Protein AF-A0A4Q1BZS7-F1 (afdb_monomer)

Fol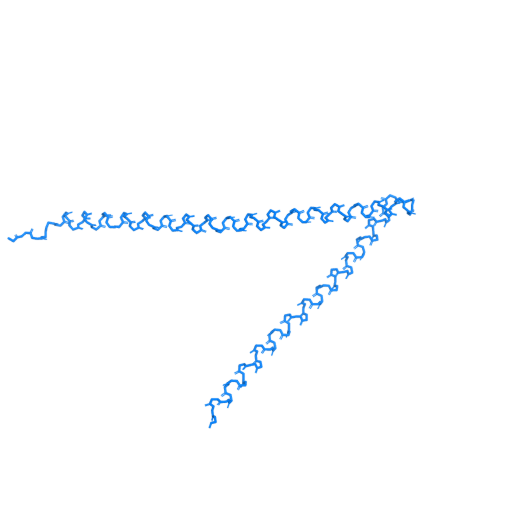dseek 3Di:
DPPCPVVVVVVVVVVVVVVVVVVVVVVVVVVVVVVCVVCVVVCVVVVVVVVVVVVVLVVQLVVVCVVVVHPPVSVVVSVVVVVVVVVVVVVVVVVVVVVVVVVVVVVVVVVVVVVVD

pLDDT: mean 83.88, std 15.1, range [49.16, 97.44]

Organism: NCBI:txid2509241

InterPro domains:
  IPR009937 Putative Actinobacterial Holin-X, holin superfamily III [PF07332] (8-96)

Secondary structure (DSSP, 8-state):
-----HHHHHHHHHHHHHHHHHHHHHHHHHHHHHHHHHHHHHHHHHHHHHHHHHHHHHHHHHHHHHHTT-SSHHHHHHHHHHHHHHHHHHHHHHHHHHHHHHHHHHHHHHHHHTT--

Mean predicted aligned error: 12.83 Å

Radius of gyration: 30.78 Å; Cα contacts (8 Å, |Δi|>4): 25; chains: 1; bounding box: 57×57×87 Å

Solvent-accessible surface area (backbone atoms only — not comparable to full-atom values): 6438 Å² total; per-residue (Å²): 142,75,93,72,51,64,68,59,57,51,47,54,50,49,53,51,52,52,51,51,52,52,52,52,52,49,55,52,48,52,53,49,50,55,50,48,51,54,50,49,55,51,49,52,51,53,49,53,50,50,51,53,50,51,51,50,53,53,51,52,17,52,54,40,13,64,76,67,78,33,98,55,58,18,50,54,51,52,49,52,52,51,50,51,52,50,53,53,49,56,56,48,55,55,53,49,58,57,46,55,61,52,53,58,56,55,53,56,56,59,59,53,60,67,74,78,112

Sequen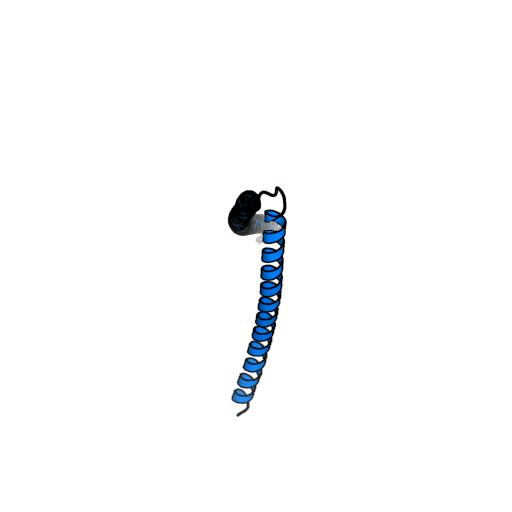ce (117 aa):
MGLFDNNRLIDLLSNYLKTQFELVKLDIQERIEELLSRIFSFFLTAFAILITLFFALMAMANFLNQWLDSPYLGYLIVAGISALVSLILIQSLKKEKIKEEHDEVQHSYTSEEEIEL

Structure (mmCIF, N/CA/C/O backbone):
data_AF-A0A4Q1BZS7-F1
#
_entry.id   AF-A0A4Q1BZS7-F1
#
loop_
_atom_site.group_PDB
_atom_site.id
_atom_site.type_symbol
_atom_site.label_atom_id
_atom_site.label_alt_id
_atom_site.label_comp_id
_atom_site.label_asym_id
_atom_site.label_entity_id
_atom_site.label_seq_id
_atom_site.pdbx_PDB_ins_code
_atom_site.Cartn_x
_atom_site.Cartn_y
_atom_site.Cartn_z
_atom_site.occupancy
_atom_site.B_iso_or_equiv
_atom_site.auth_seq_id
_atom_site.auth_comp_id
_atom_site.auth_asym_id
_atom_site.auth_atom_id
_atom_site.pdbx_PDB_model_num
ATOM 1 N N . MET A 1 1 ? 35.164 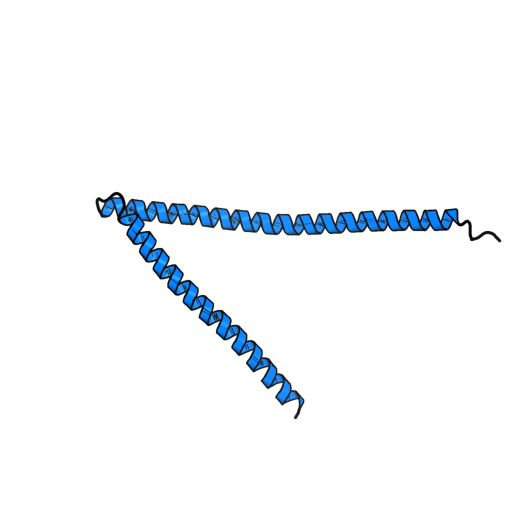9.419 -60.440 1.00 56.78 1 MET A N 1
ATOM 2 C CA . MET A 1 1 ? 35.387 8.889 -59.079 1.00 56.78 1 MET A CA 1
ATOM 3 C C . MET A 1 1 ? 35.170 10.024 -58.102 1.00 56.78 1 MET A C 1
ATOM 5 O O . MET A 1 1 ? 35.886 11.007 -58.169 1.00 56.78 1 MET A O 1
ATOM 9 N N . GLY A 1 2 ? 34.142 9.901 -57.273 1.00 60.44 2 GLY A N 1
ATOM 10 C CA . GLY A 1 2 ? 33.761 10.882 -56.259 1.00 60.44 2 GLY A CA 1
ATOM 11 C C . GLY A 1 2 ? 32.588 10.331 -55.459 1.00 60.44 2 GLY A C 1
ATOM 12 O O . GLY A 1 2 ? 31.573 10.989 -55.316 1.00 60.44 2 GLY A O 1
ATOM 13 N N . LEU A 1 3 ? 32.671 9.059 -55.049 1.00 62.88 3 LEU A N 1
ATOM 14 C CA . LEU A 1 3 ? 31.617 8.417 -54.247 1.00 62.88 3 LEU A CA 1
ATOM 15 C C . LEU A 1 3 ? 31.763 8.738 -52.748 1.00 62.88 3 LEU A C 1
ATOM 17 O O . LEU A 1 3 ? 31.003 8.240 -51.927 1.00 62.88 3 LEU A O 1
ATOM 21 N N . PHE A 1 4 ? 32.732 9.594 -52.417 1.00 66.00 4 PHE A N 1
ATOM 22 C CA . PHE A 1 4 ? 33.076 10.041 -51.075 1.00 66.00 4 PHE A CA 1
ATOM 23 C C . PHE A 1 4 ? 32.970 11.567 -50.999 1.00 66.00 4 PHE A C 1
ATOM 25 O O . PHE A 1 4 ? 33.946 12.257 -50.715 1.00 66.00 4 PHE A O 1
ATOM 32 N N . ASP A 1 5 ? 31.783 12.112 -51.261 1.00 71.12 5 ASP A N 1
ATOM 33 C CA . ASP A 1 5 ? 31.462 13.435 -50.732 1.00 71.12 5 ASP A CA 1
ATOM 34 C C . ASP A 1 5 ? 31.294 13.264 -49.222 1.00 71.12 5 ASP A C 1
ATOM 36 O O . ASP A 1 5 ? 30.253 12.801 -48.755 1.00 71.12 5 ASP A O 1
ATOM 40 N N . ASN A 1 6 ? 32.339 13.589 -48.458 1.00 76.88 6 ASN A N 1
ATOM 41 C CA . ASN A 1 6 ? 32.361 13.512 -46.993 1.00 76.88 6 ASN A CA 1
ATOM 42 C C . ASN A 1 6 ? 31.084 14.118 -46.375 1.00 76.88 6 ASN A C 1
ATOM 44 O O . ASN A 1 6 ? 30.478 13.540 -45.479 1.00 76.88 6 ASN A O 1
ATOM 48 N N . ASN A 1 7 ? 30.591 15.215 -46.957 1.00 83.00 7 ASN A N 1
ATOM 49 C CA . ASN A 1 7 ? 29.344 15.854 -46.547 1.00 83.00 7 ASN A CA 1
ATOM 50 C C . ASN A 1 7 ? 28.106 14.960 -46.692 1.00 83.00 7 ASN A C 1
ATOM 52 O O . ASN A 1 7 ? 27.243 15.023 -45.831 1.00 83.00 7 ASN A O 1
ATOM 56 N N . ARG A 1 8 ? 27.999 14.114 -47.725 1.00 81.94 8 ARG A N 1
ATOM 57 C CA . ARG A 1 8 ? 26.850 13.204 -47.889 1.00 81.94 8 ARG A CA 1
ATOM 58 C C . ARG A 1 8 ? 26.857 12.078 -46.862 1.00 81.94 8 ARG A C 1
ATOM 60 O O . ARG A 1 8 ? 25.801 11.713 -46.360 1.00 81.94 8 ARG A O 1
ATOM 67 N N . LEU A 1 9 ? 28.030 11.538 -46.533 1.00 85.31 9 LEU A N 1
ATOM 68 C CA . LEU A 1 9 ? 28.162 10.510 -45.495 1.00 85.31 9 LEU A CA 1
ATOM 69 C C . LEU A 1 9 ? 27.856 11.083 -44.111 1.00 85.31 9 LEU A C 1
ATOM 71 O O . LEU A 1 9 ? 27.141 10.457 -43.334 1.00 85.31 9 LEU A O 1
ATOM 75 N N . ILE A 1 10 ? 28.345 12.294 -43.839 1.00 86.19 10 ILE A N 1
ATOM 76 C CA . ILE A 1 10 ? 28.046 13.028 -42.608 1.00 86.19 10 ILE A CA 1
ATOM 77 C C . ILE A 1 10 ? 26.548 13.336 -42.513 1.00 86.19 10 ILE A C 1
ATOM 79 O O . ILE A 1 10 ? 25.967 13.168 -41.446 1.00 86.19 10 ILE A O 1
ATOM 83 N N . ASP A 1 11 ? 25.905 13.730 -43.611 1.00 87.69 11 ASP A N 1
ATOM 84 C CA . ASP A 1 11 ? 24.479 14.062 -43.626 1.00 87.69 11 ASP A CA 1
ATOM 85 C C . ASP A 1 11 ? 23.602 12.813 -43.430 1.00 87.69 11 ASP A C 1
ATOM 87 O O . ASP A 1 11 ? 22.689 12.807 -42.608 1.00 87.69 11 ASP A O 1
ATOM 91 N N . LEU A 1 12 ? 23.925 11.697 -44.091 1.00 88.75 12 LEU A N 1
ATOM 92 C CA . LEU A 1 12 ? 23.236 10.418 -43.875 1.00 88.75 12 LEU A CA 1
ATOM 93 C C . LEU A 1 12 ? 23.427 9.894 -42.446 1.00 88.75 12 LEU A C 1
ATOM 95 O O . LEU A 1 12 ? 22.464 9.444 -41.828 1.00 88.75 12 LEU A O 1
ATOM 99 N N . LEU A 1 13 ? 24.644 9.988 -41.903 1.00 88.56 13 LEU A N 1
ATOM 100 C CA . LEU A 1 13 ? 24.937 9.597 -40.525 1.00 88.56 13 LEU A CA 1
ATOM 101 C C . LEU A 1 13 ? 24.199 10.490 -39.523 1.00 88.56 13 LEU A C 1
ATOM 103 O O . LEU A 1 13 ? 23.623 9.984 -38.567 1.00 88.56 13 LEU A O 1
ATOM 107 N N . SER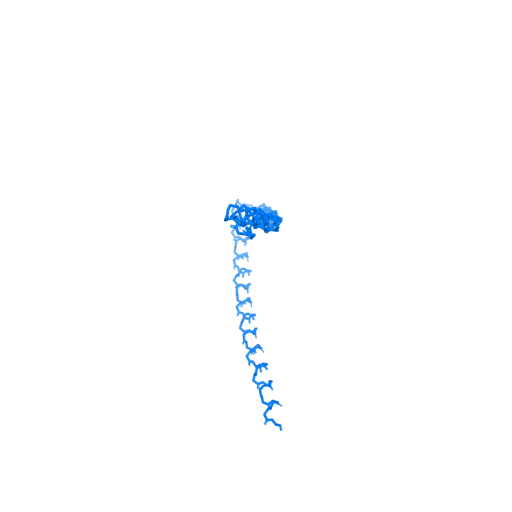 A 1 14 ? 24.169 11.802 -39.752 1.00 88.44 14 SER A N 1
ATOM 108 C CA . SER A 1 14 ? 23.444 12.763 -38.916 1.00 88.44 14 SER A CA 1
ATOM 109 C C . SER A 1 14 ? 21.941 12.484 -38.916 1.00 88.44 14 SER A C 1
ATOM 111 O O . SER A 1 14 ? 21.326 12.397 -37.854 1.00 88.44 14 SER A O 1
ATOM 113 N N . ASN A 1 15 ? 21.355 12.257 -40.095 1.00 88.44 15 ASN A N 1
ATOM 114 C CA . ASN A 1 15 ? 19.943 11.906 -40.223 1.00 88.44 15 ASN A CA 1
ATOM 115 C C . ASN A 1 15 ? 19.629 10.573 -39.534 1.00 88.44 15 ASN A C 1
ATOM 117 O O . ASN A 1 15 ? 18.655 10.488 -38.792 1.00 88.44 15 ASN A O 1
ATOM 121 N N . TYR A 1 16 ? 20.488 9.564 -39.695 1.00 91.19 16 TYR A N 1
ATOM 122 C CA . TYR A 1 16 ? 20.346 8.288 -38.999 1.00 91.19 16 TYR A CA 1
ATOM 123 C C . TYR A 1 16 ? 20.416 8.450 -37.476 1.00 91.19 16 TYR A C 1
ATOM 125 O O . TYR A 1 16 ? 19.539 7.965 -36.767 1.00 91.19 16 TYR A O 1
ATOM 133 N N . LEU A 1 17 ? 21.415 9.173 -36.960 1.00 90.69 17 LEU A N 1
ATOM 134 C CA . LEU A 1 17 ? 21.552 9.435 -35.526 1.00 90.69 17 LEU A CA 1
ATOM 135 C C . LEU A 1 17 ? 20.354 10.211 -34.983 1.00 90.69 17 LEU A C 1
ATOM 137 O O . LEU A 1 17 ? 19.852 9.883 -33.913 1.00 90.69 17 LEU A O 1
ATOM 141 N N . LYS A 1 18 ? 19.853 11.198 -35.730 1.00 92.06 18 LYS A N 1
ATOM 142 C CA . LYS A 1 18 ? 18.652 11.950 -35.367 1.00 92.06 18 LYS A CA 1
ATOM 143 C C . LYS A 1 18 ? 17.436 11.032 -35.242 1.00 92.06 18 LYS A C 1
ATOM 145 O O . LYS A 1 18 ? 16.738 11.109 -34.236 1.00 92.06 18 LYS A O 1
ATOM 150 N N . THR A 1 19 ? 17.226 10.135 -36.205 1.00 91.50 19 THR A N 1
ATOM 151 C CA . THR A 1 19 ? 16.157 9.131 -36.131 1.00 91.50 19 THR A CA 1
ATOM 152 C C . THR A 1 19 ? 16.349 8.196 -34.939 1.00 91.50 19 THR A C 1
ATOM 154 O O . THR A 1 19 ? 15.392 7.930 -34.224 1.00 91.50 19 THR A O 1
ATOM 157 N N . GLN A 1 20 ? 17.573 7.742 -34.662 1.00 93.19 20 GLN A N 1
ATOM 158 C CA . GLN A 1 20 ? 17.849 6.895 -33.497 1.00 93.19 20 GLN A CA 1
ATOM 159 C C . GLN A 1 20 ? 17.546 7.611 -32.175 1.00 93.19 20 GLN A C 1
ATOM 161 O O . GLN A 1 20 ? 16.932 7.027 -31.289 1.00 93.19 20 GLN A O 1
ATOM 166 N N . PHE A 1 21 ? 17.903 8.890 -32.046 1.00 92.06 21 PHE A N 1
ATOM 167 C CA . PHE A 1 21 ? 17.541 9.687 -30.871 1.00 92.06 21 PHE A CA 1
ATOM 168 C C . PHE A 1 21 ? 16.030 9.859 -30.724 1.00 92.06 21 PHE A C 1
ATOM 170 O O . PHE A 1 21 ? 15.516 9.817 -29.608 1.00 92.06 21 PHE A O 1
ATOM 177 N N . GLU A 1 22 ? 15.319 10.049 -31.832 1.00 92.44 22 GLU A N 1
ATOM 178 C CA . GLU A 1 22 ? 13.863 10.168 -31.834 1.00 92.44 22 GLU A CA 1
ATOM 179 C C . GLU A 1 22 ? 13.192 8.855 -31.409 1.00 92.44 22 GLU A C 1
ATOM 181 O O . GLU A 1 22 ? 12.309 8.879 -30.555 1.00 92.44 22 GLU A O 1
ATOM 186 N N . LEU A 1 23 ? 13.688 7.713 -31.898 1.00 92.25 23 LEU A N 1
ATOM 187 C CA . LEU A 1 23 ? 13.240 6.381 -31.480 1.00 92.25 23 LEU A CA 1
ATOM 188 C C . LEU A 1 23 ? 13.514 6.122 -29.994 1.00 92.25 23 LEU A C 1
ATOM 190 O O . LEU A 1 23 ? 12.623 5.672 -29.281 1.00 92.25 23 LEU A O 1
ATOM 194 N N . VAL A 1 24 ? 14.711 6.454 -29.499 1.00 92.81 24 VAL A N 1
ATOM 195 C CA . VAL A 1 24 ? 15.060 6.299 -28.075 1.00 92.81 24 VAL A CA 1
ATOM 196 C C . VAL A 1 24 ? 14.180 7.183 -27.194 1.00 92.81 24 VAL A C 1
ATOM 198 O O . VAL A 1 24 ? 13.714 6.742 -26.147 1.00 92.81 24 VAL A O 1
ATOM 201 N N . LYS A 1 25 ? 13.918 8.427 -27.607 1.00 94.19 25 LYS A N 1
ATOM 202 C CA . LYS A 1 25 ? 13.018 9.324 -26.874 1.00 94.19 25 LYS A CA 1
ATOM 203 C C . LYS A 1 25 ? 11.602 8.749 -26.801 1.00 94.19 25 LYS A C 1
ATOM 205 O O . LYS A 1 25 ? 10.984 8.837 -25.742 1.00 94.19 25 LYS A O 1
ATOM 210 N N . LEU A 1 26 ? 11.111 8.182 -27.903 1.00 94.38 26 LEU A N 1
ATOM 211 C CA . LEU A 1 26 ? 9.788 7.569 -27.970 1.00 94.38 26 LEU A CA 1
ATOM 212 C C . LEU A 1 26 ? 9.698 6.333 -27.061 1.00 94.38 26 LEU A C 1
ATOM 214 O O . LEU A 1 26 ? 8.794 6.264 -26.238 1.00 94.38 26 LEU A O 1
ATOM 218 N N . ASP A 1 27 ? 10.685 5.434 -27.117 1.00 92.75 27 ASP A N 1
ATOM 219 C CA . ASP A 1 27 ? 10.747 4.228 -26.271 1.00 92.75 27 ASP A CA 1
ATOM 220 C C . ASP A 1 27 ? 10.823 4.590 -24.774 1.00 92.75 27 ASP A C 1
ATOM 222 O O . ASP A 1 27 ? 10.147 3.999 -23.934 1.00 92.75 27 ASP A O 1
ATOM 226 N N . ILE A 1 28 ? 11.587 5.630 -24.417 1.00 93.88 28 ILE A N 1
ATOM 227 C CA . ILE A 1 28 ? 11.615 6.147 -23.041 1.00 93.88 28 ILE A CA 1
ATOM 228 C C . ILE A 1 28 ? 10.238 6.680 -22.632 1.00 93.88 28 ILE A C 1
ATOM 230 O O . ILE A 1 28 ? 9.796 6.410 -21.516 1.00 93.88 28 ILE A O 1
ATOM 234 N N . GLN A 1 29 ? 9.564 7.435 -23.501 1.00 94.88 29 GLN A N 1
ATOM 235 C CA . GLN A 1 29 ? 8.241 7.977 -23.203 1.00 94.88 29 GLN A CA 1
ATOM 236 C C . GLN A 1 29 ? 7.214 6.859 -22.994 1.00 94.88 29 GLN A C 1
ATOM 238 O O . GLN A 1 29 ? 6.538 6.864 -21.969 1.00 94.88 29 GLN A O 1
ATOM 243 N N . GLU A 1 30 ? 7.149 5.880 -23.896 1.00 94.25 30 GLU A N 1
ATOM 244 C CA . GLU A 1 30 ? 6.238 4.735 -23.787 1.00 94.25 30 GLU A CA 1
ATOM 245 C C . GLU A 1 30 ? 6.477 3.956 -22.489 1.00 94.25 30 GLU A C 1
ATOM 247 O O . GLU A 1 30 ? 5.546 3.719 -21.718 1.00 94.25 30 GLU A O 1
ATOM 252 N N . ARG A 1 31 ? 7.739 3.646 -22.166 1.00 93.38 31 ARG A N 1
ATOM 253 C CA . ARG A 1 31 ? 8.086 2.954 -20.914 1.00 93.38 31 ARG A CA 1
ATOM 254 C C . ARG A 1 31 ? 7.712 3.758 -19.676 1.00 93.38 31 ARG A C 1
ATOM 256 O O . ARG A 1 31 ? 7.234 3.186 -18.697 1.00 93.38 31 ARG A O 1
ATOM 263 N N . ILE A 1 32 ? 7.947 5.071 -19.686 1.00 93.81 32 ILE A N 1
ATOM 264 C CA . ILE A 1 32 ? 7.567 5.943 -18.571 1.00 93.81 32 ILE A CA 1
ATOM 265 C C . ILE A 1 32 ? 6.049 5.965 -18.424 1.00 93.81 32 ILE A C 1
ATOM 267 O O . ILE A 1 32 ? 5.573 5.845 -17.301 1.00 93.81 32 ILE A O 1
ATOM 271 N N . GLU A 1 33 ? 5.295 6.085 -19.515 1.00 93.94 33 GLU A N 1
ATOM 272 C CA . GLU A 1 33 ? 3.830 6.095 -19.500 1.00 93.94 33 GLU A CA 1
ATOM 273 C C . GLU A 1 33 ? 3.253 4.771 -18.985 1.00 93.94 33 GLU A C 1
ATOM 275 O O . GLU A 1 33 ? 2.372 4.784 -18.121 1.00 93.94 33 GLU A O 1
ATOM 280 N N . GLU A 1 34 ? 3.786 3.630 -19.427 1.00 93.25 34 GLU A N 1
ATOM 281 C CA . GLU A 1 34 ? 3.381 2.311 -18.931 1.00 93.25 34 GLU A CA 1
ATOM 282 C C . GLU A 1 34 ? 3.658 2.149 -17.431 1.00 93.25 34 GLU A C 1
ATOM 284 O O . GLU A 1 34 ? 2.788 1.698 -16.675 1.00 93.25 34 GLU A O 1
ATOM 289 N N . LEU A 1 35 ? 4.856 2.539 -16.979 1.00 92.38 35 LEU A N 1
ATOM 290 C CA . LEU A 1 35 ? 5.230 2.478 -15.567 1.00 92.38 35 LEU A CA 1
ATOM 291 C C . LEU A 1 35 ? 4.386 3.435 -14.724 1.00 92.38 35 LEU A C 1
ATOM 293 O O . LEU A 1 35 ? 3.876 3.025 -13.680 1.00 92.38 35 LEU A O 1
ATOM 297 N N . LEU A 1 36 ? 4.196 4.681 -15.173 1.00 93.88 36 LEU A N 1
ATOM 298 C CA . LEU A 1 36 ? 3.359 5.660 -14.481 1.00 93.88 36 LEU A CA 1
ATOM 299 C C . LEU A 1 36 ? 1.931 5.154 -14.366 1.00 93.88 36 LEU A C 1
ATOM 301 O O . LEU A 1 36 ? 1.383 5.178 -13.272 1.00 93.88 36 LEU A O 1
ATOM 305 N N . SER A 1 37 ? 1.341 4.680 -15.462 1.00 93.38 37 SER A N 1
ATOM 306 C CA . SER A 1 37 ? -0.037 4.192 -15.473 1.00 93.38 37 SER A CA 1
ATOM 307 C C . SER A 1 37 ? -0.213 3.039 -14.486 1.00 93.38 37 SER A C 1
ATOM 309 O O . SER A 1 37 ? -1.085 3.082 -13.615 1.00 93.38 37 SER A O 1
ATOM 311 N N . ARG A 1 38 ? 0.692 2.054 -14.523 1.00 93.81 38 ARG A N 1
ATOM 312 C CA . ARG A 1 38 ? 0.654 0.908 -13.609 1.00 93.81 38 ARG A CA 1
ATOM 313 C C . ARG A 1 38 ? 0.807 1.325 -12.146 1.00 93.81 38 ARG A C 1
ATOM 315 O O . ARG A 1 38 ? 0.019 0.888 -11.306 1.00 93.81 38 ARG A O 1
ATOM 322 N N . ILE A 1 39 ? 1.796 2.164 -11.835 1.00 94.81 39 ILE A N 1
ATOM 323 C CA . ILE A 1 39 ? 2.051 2.636 -10.467 1.00 94.81 39 ILE A CA 1
ATOM 324 C C . ILE A 1 39 ? 0.883 3.489 -9.975 1.00 94.81 39 ILE A C 1
ATOM 326 O O . ILE A 1 39 ? 0.438 3.314 -8.845 1.00 94.81 39 ILE A O 1
ATOM 330 N N . PHE A 1 40 ? 0.358 4.378 -10.814 1.00 94.94 40 PHE A N 1
ATOM 331 C CA . PHE A 1 40 ? -0.716 5.292 -10.451 1.00 94.94 40 PHE A CA 1
ATOM 332 C C . PHE A 1 40 ? -2.019 4.545 -10.171 1.00 94.94 40 PHE A C 1
ATOM 334 O O . PHE A 1 40 ? -2.630 4.765 -9.127 1.00 94.94 40 PHE A O 1
ATOM 341 N N . SER A 1 41 ? -2.420 3.608 -11.036 1.00 92.94 41 SER A N 1
ATOM 342 C CA . SER A 1 41 ? -3.615 2.786 -10.811 1.00 92.94 41 SER A CA 1
ATOM 343 C C . SER A 1 41 ? -3.491 1.912 -9.563 1.00 92.94 41 SER A C 1
ATOM 345 O O . SER A 1 41 ? -4.439 1.826 -8.776 1.00 92.94 41 SER A O 1
ATOM 347 N N . PHE A 1 42 ? -2.325 1.295 -9.346 1.00 93.50 42 PHE A N 1
ATOM 348 C CA . PHE A 1 42 ? -2.072 0.507 -8.142 1.00 93.50 42 PHE A CA 1
ATOM 349 C C . PHE A 1 42 ? -2.118 1.379 -6.885 1.00 93.50 42 PHE A C 1
ATOM 351 O O . PHE A 1 42 ? -2.826 1.051 -5.934 1.00 93.50 42 PHE A O 1
ATOM 358 N N . PHE A 1 43 ? -1.423 2.518 -6.899 1.00 95.62 43 PHE A N 1
ATOM 359 C CA . PHE A 1 43 ? -1.382 3.453 -5.781 1.00 95.62 43 PHE A CA 1
ATOM 360 C C . PHE A 1 43 ? -2.772 3.989 -5.448 1.00 95.62 43 PHE A C 1
ATOM 362 O O . PHE A 1 43 ? -3.161 3.974 -4.286 1.00 95.62 43 PHE A O 1
ATOM 369 N N . LEU A 1 44 ? -3.552 4.400 -6.450 1.00 96.56 44 LEU A N 1
ATOM 370 C CA . LEU A 1 44 ? -4.895 4.936 -6.245 1.00 96.56 44 LEU A CA 1
ATOM 371 C C . LEU A 1 44 ? -5.834 3.886 -5.638 1.00 96.56 44 LEU A C 1
ATOM 373 O O . LEU A 1 44 ? -6.579 4.185 -4.706 1.00 96.56 44 LEU A O 1
ATOM 377 N N . THR A 1 45 ? -5.753 2.643 -6.119 1.00 96.12 45 THR A N 1
ATOM 378 C CA . THR A 1 45 ? -6.548 1.525 -5.591 1.00 96.12 45 THR A CA 1
ATOM 379 C C . THR A 1 45 ? -6.138 1.186 -4.159 1.00 96.12 45 THR A C 1
ATOM 381 O O . THR A 1 45 ? -6.988 1.118 -3.271 1.00 96.12 45 THR A O 1
ATOM 384 N N . ALA A 1 46 ? -4.837 1.027 -3.904 1.00 95.81 46 ALA A N 1
ATOM 385 C CA . ALA A 1 46 ? -4.309 0.746 -2.573 1.00 95.81 46 ALA A CA 1
ATOM 386 C C . ALA A 1 46 ? -4.657 1.865 -1.581 1.00 95.81 46 ALA A C 1
ATOM 388 O O . ALA A 1 46 ? -5.067 1.592 -0.455 1.00 95.81 46 ALA A O 1
ATOM 389 N N . PHE A 1 47 ? -4.565 3.123 -2.013 1.00 96.88 47 PHE A N 1
ATOM 390 C CA . PHE A 1 47 ? -4.915 4.289 -1.212 1.00 96.88 47 PHE A CA 1
ATOM 391 C C . PHE A 1 47 ? -6.412 4.343 -0.891 1.00 96.88 47 PHE A C 1
ATOM 393 O O . PHE A 1 47 ? -6.782 4.580 0.258 1.00 96.88 47 PHE A O 1
ATOM 400 N N . ALA A 1 48 ? -7.281 4.055 -1.865 1.00 97.12 48 ALA A N 1
ATOM 401 C CA . ALA A 1 48 ? -8.724 3.979 -1.646 1.00 97.12 48 ALA A CA 1
ATOM 402 C C . ALA A 1 48 ? -9.094 2.882 -0.635 1.00 97.12 48 ALA A C 1
ATOM 404 O O . ALA A 1 48 ? -9.895 3.120 0.274 1.00 97.12 48 ALA A O 1
ATOM 405 N N . ILE A 1 49 ? -8.476 1.702 -0.748 1.00 97.19 49 ILE A N 1
ATOM 406 C CA . ILE A 1 49 ? -8.658 0.604 0.210 1.00 97.19 49 ILE A CA 1
ATOM 407 C C . ILE A 1 49 ? -8.170 1.025 1.598 1.00 97.19 49 ILE A C 1
ATOM 409 O O . ILE A 1 49 ? -8.890 0.838 2.576 1.00 97.19 49 ILE A O 1
ATOM 413 N N . LEU A 1 50 ? -6.983 1.631 1.688 1.00 96.69 50 LEU A N 1
ATOM 414 C CA . LEU A 1 50 ? -6.397 2.079 2.950 1.00 96.69 50 LEU A CA 1
ATOM 415 C C . LEU A 1 50 ? -7.299 3.090 3.666 1.00 96.69 50 LEU A C 1
ATOM 417 O O . LEU A 1 50 ? -7.574 2.925 4.853 1.00 96.69 50 LEU A O 1
ATOM 421 N N . ILE A 1 51 ? -7.796 4.103 2.948 1.00 97.44 51 ILE A N 1
ATOM 422 C CA . ILE A 1 51 ? -8.731 5.092 3.498 1.00 97.44 51 ILE A CA 1
ATOM 423 C C . ILE A 1 51 ? -10.016 4.408 3.956 1.00 97.44 51 ILE A C 1
ATOM 425 O O . ILE A 1 51 ? -10.464 4.636 5.077 1.00 97.44 51 ILE A O 1
ATOM 429 N N . THR A 1 52 ? -10.601 3.552 3.118 1.00 97.38 52 THR A N 1
ATOM 430 C CA . THR A 1 52 ? -11.847 2.849 3.454 1.00 97.38 52 THR A CA 1
ATOM 431 C C . THR A 1 52 ? -11.680 2.022 4.726 1.00 97.38 52 THR A C 1
ATOM 433 O O . THR A 1 52 ? -12.515 2.091 5.626 1.00 97.38 52 THR A O 1
ATOM 436 N N . LEU A 1 53 ? -10.571 1.289 4.839 1.00 96.12 53 LEU A N 1
ATOM 437 C CA . LEU A 1 53 ? -10.255 0.477 6.007 1.00 96.12 53 LEU A CA 1
ATOM 438 C C . LEU A 1 53 ? -10.023 1.342 7.251 1.00 96.12 53 LEU A C 1
ATOM 440 O O . LEU A 1 53 ? -10.540 1.026 8.321 1.00 96.12 53 LEU A O 1
ATOM 444 N N . PHE A 1 54 ? -9.303 2.457 7.115 1.00 95.25 54 PHE A N 1
ATOM 445 C CA . PHE A 1 54 ? -9.084 3.405 8.205 1.00 95.25 54 PHE A CA 1
ATOM 446 C C . PHE A 1 54 ? -10.410 3.947 8.755 1.00 95.25 54 PHE A C 1
ATOM 448 O O . PHE A 1 54 ? -10.651 3.894 9.962 1.00 95.25 54 PHE A O 1
ATOM 455 N N . PHE A 1 55 ? -11.309 4.391 7.872 1.00 97.12 55 PHE A N 1
ATOM 456 C CA . PHE A 1 55 ? -12.639 4.850 8.269 1.00 97.12 55 PHE A CA 1
ATOM 457 C C . PHE A 1 55 ? -13.490 3.727 8.867 1.00 97.12 55 PHE A C 1
ATOM 459 O O . PHE A 1 55 ? -14.198 3.970 9.841 1.00 97.12 55 PHE A O 1
ATOM 466 N N . ALA A 1 56 ? -13.400 2.500 8.351 1.00 96.00 56 ALA A N 1
ATOM 467 C CA . ALA A 1 56 ? -14.104 1.352 8.918 1.00 96.00 56 ALA A CA 1
ATOM 468 C C . ALA A 1 56 ? -13.647 1.048 10.356 1.00 96.00 56 ALA A C 1
ATOM 470 O O . ALA A 1 56 ? -14.484 0.860 11.239 1.00 96.00 56 ALA A O 1
ATOM 471 N N . LEU A 1 57 ? -12.336 1.069 10.626 1.00 94.62 57 LEU A N 1
ATOM 472 C CA . LEU A 1 57 ? -11.794 0.908 11.982 1.00 94.62 57 LEU A CA 1
ATOM 473 C C . LEU A 1 57 ? -12.247 2.043 12.904 1.00 94.62 57 LEU A C 1
ATOM 475 O O . LEU A 1 57 ? -12.630 1.794 14.047 1.00 94.62 57 LEU A O 1
ATOM 479 N N . MET A 1 58 ? -12.240 3.281 12.407 1.00 94.81 58 MET A N 1
ATOM 480 C CA . MET A 1 58 ? -12.694 4.440 13.172 1.00 94.81 58 MET A CA 1
ATOM 481 C C . MET A 1 58 ? -14.193 4.354 13.492 1.00 94.81 58 MET A C 1
ATOM 483 O O . MET A 1 58 ? -14.605 4.646 14.616 1.00 94.81 58 MET A O 1
ATOM 487 N N . ALA A 1 59 ? -15.016 3.915 12.538 1.00 95.19 59 ALA A N 1
ATOM 488 C CA . ALA A 1 59 ? -16.441 3.680 12.743 1.00 95.19 59 ALA A CA 1
ATOM 489 C C . ALA A 1 59 ? -16.678 2.572 13.778 1.00 95.19 59 ALA A C 1
ATOM 491 O O . ALA A 1 59 ? -17.474 2.755 14.698 1.00 95.19 59 ALA A O 1
ATOM 492 N N . MET A 1 60 ? -15.932 1.468 13.688 1.00 94.00 60 MET A N 1
ATOM 493 C CA . MET A 1 60 ? -16.011 0.365 14.646 1.00 94.00 60 MET A CA 1
ATOM 494 C C . MET A 1 60 ? -15.625 0.809 16.062 1.00 94.00 60 MET A C 1
ATOM 496 O O . MET A 1 60 ? -16.318 0.487 17.025 1.00 94.00 60 MET A O 1
ATOM 500 N N . ALA A 1 61 ? -14.557 1.598 16.197 1.00 94.56 61 ALA A N 1
ATOM 501 C CA . ALA A 1 61 ? -14.140 2.153 17.481 1.00 94.56 61 ALA A CA 1
ATOM 502 C C . ALA A 1 61 ? -15.204 3.089 18.073 1.00 94.56 61 ALA A C 1
ATOM 504 O O . ALA A 1 61 ? -15.501 3.001 19.263 1.00 94.56 61 ALA A O 1
ATOM 505 N N . ASN A 1 62 ? -15.822 3.943 17.249 1.00 93.75 62 ASN A N 1
ATOM 506 C CA . ASN A 1 62 ? -16.912 4.818 17.689 1.00 93.75 62 ASN A CA 1
ATOM 507 C C . ASN A 1 62 ? -18.162 4.045 18.110 1.00 93.75 62 ASN A C 1
ATOM 509 O O . ASN A 1 62 ? -18.803 4.413 19.092 1.00 93.75 62 ASN A O 1
ATOM 513 N N . PHE A 1 63 ? -18.498 2.971 17.399 1.00 93.75 63 PHE A N 1
ATOM 514 C CA . PHE A 1 63 ? -19.587 2.086 17.795 1.00 93.75 63 PHE A CA 1
ATOM 515 C C . PHE A 1 63 ? -19.315 1.458 19.170 1.00 93.75 63 PHE A C 1
ATOM 517 O O . PHE A 1 63 ? -20.178 1.462 20.045 1.00 93.75 63 PHE A O 1
ATOM 524 N N . LEU A 1 64 ? -18.081 1.003 19.402 1.00 92.56 64 LEU A N 1
ATOM 525 C CA . LEU A 1 64 ? -17.671 0.437 20.685 1.00 92.56 64 LEU A CA 1
ATOM 526 C C . LEU A 1 64 ? -17.652 1.476 21.816 1.00 92.56 64 LEU A C 1
ATOM 528 O O . LEU A 1 64 ? -18.035 1.158 22.936 1.00 92.56 64 LEU A O 1
ATOM 532 N N . ASN A 1 65 ? -17.253 2.717 21.525 1.00 94.31 65 ASN A N 1
ATOM 533 C CA . ASN A 1 65 ? -17.301 3.829 22.479 1.00 94.31 65 ASN A CA 1
ATOM 534 C C . ASN A 1 65 ? -18.724 4.090 22.987 1.00 94.31 65 ASN A C 1
ATOM 536 O O . ASN A 1 65 ? -18.910 4.289 24.185 1.00 94.31 65 ASN A O 1
ATOM 540 N N . GLN A 1 66 ? -19.722 4.059 22.093 1.00 90.94 66 GLN A N 1
ATOM 541 C CA . GLN A 1 66 ? -21.131 4.219 22.474 1.00 90.94 66 GLN A CA 1
ATOM 542 C C . GLN A 1 66 ? -21.602 3.079 23.377 1.00 90.94 66 GLN A C 1
ATOM 544 O O . GLN A 1 66 ? -22.350 3.312 24.316 1.00 90.94 66 GLN A O 1
ATOM 549 N N . TRP A 1 67 ? -21.147 1.851 23.121 1.00 90.50 67 TRP A N 1
ATOM 550 C CA . TRP A 1 67 ? -21.541 0.699 23.929 1.00 90.50 67 TRP A CA 1
ATOM 551 C C . TRP A 1 67 ? -20.871 0.660 25.310 1.00 90.50 67 TRP A C 1
ATOM 553 O O . TRP A 1 67 ? -21.450 0.142 26.260 1.00 90.50 67 TRP A O 1
ATOM 563 N N . LEU A 1 68 ? -19.662 1.215 25.428 1.00 89.62 68 LEU A N 1
ATOM 564 C CA . LEU A 1 68 ? -18.914 1.312 26.686 1.00 89.62 68 LEU A CA 1
ATOM 565 C C . LEU A 1 68 ? -19.192 2.603 27.477 1.00 89.62 68 LEU A C 1
ATOM 567 O O . LEU A 1 68 ? -18.546 2.808 28.505 1.00 89.62 68 LEU A O 1
ATOM 571 N N . ASP A 1 69 ? -20.084 3.479 26.994 1.00 86.56 69 ASP A N 1
ATOM 572 C CA . ASP A 1 69 ? -20.338 4.818 27.556 1.00 86.56 69 ASP A CA 1
ATOM 573 C C . ASP A 1 69 ? -19.042 5.618 27.809 1.00 86.56 69 ASP A C 1
ATOM 575 O O . ASP A 1 69 ? -18.901 6.369 28.777 1.00 86.56 69 ASP A O 1
ATOM 579 N N . SER A 1 70 ? -18.043 5.444 26.938 1.00 84.56 70 SER A N 1
ATOM 580 C CA . SER A 1 70 ? -16.721 6.048 27.103 1.00 84.56 70 SER A CA 1
ATOM 581 C C . SER A 1 70 ? -16.194 6.620 25.791 1.00 84.56 70 SER A C 1
ATOM 583 O O . SER A 1 70 ? -16.246 5.940 24.767 1.00 84.56 70 SER A O 1
ATOM 585 N N . PRO A 1 71 ? -15.611 7.834 25.794 1.00 84.81 71 PRO A N 1
ATOM 586 C CA . PRO A 1 71 ? -15.177 8.484 24.561 1.00 84.81 71 PRO A CA 1
ATOM 587 C C . PRO A 1 71 ? -13.893 7.901 23.943 1.00 84.81 71 PRO A C 1
ATOM 589 O O . PRO A 1 71 ? -13.581 8.230 22.799 1.00 84.81 71 PRO A O 1
ATOM 592 N N . TYR A 1 72 ? -13.130 7.067 24.663 1.00 90.44 72 TYR A N 1
ATOM 593 C CA . TYR A 1 72 ? -11.809 6.602 24.205 1.00 90.44 72 TYR A CA 1
ATOM 594 C C . TYR A 1 72 ? -11.569 5.087 24.280 1.00 90.44 72 TYR A C 1
ATOM 596 O O . TYR A 1 72 ? -10.652 4.587 23.623 1.00 90.44 72 TYR A O 1
ATOM 604 N N . LEU A 1 73 ? -12.351 4.333 25.059 1.00 91.69 73 LEU A N 1
ATOM 605 C CA . LEU A 1 73 ? -12.069 2.911 25.301 1.00 91.69 73 LEU A CA 1
ATOM 606 C C . LEU A 1 73 ? -12.202 2.041 24.043 1.00 91.69 73 LEU A C 1
ATOM 608 O O . LEU A 1 73 ? -11.410 1.123 23.843 1.00 91.69 73 LEU A O 1
ATOM 612 N N . GLY A 1 74 ? -13.143 2.359 23.158 1.00 91.38 74 GLY A N 1
ATOM 613 C CA . GLY A 1 74 ? -13.321 1.688 21.875 1.00 91.38 74 GLY A CA 1
ATOM 614 C C . GLY A 1 74 ? -12.111 1.826 20.956 1.00 91.38 74 GLY A C 1
ATOM 615 O O . GLY A 1 74 ? -11.714 0.852 20.319 1.00 91.38 74 GLY A O 1
ATOM 616 N N . TYR A 1 75 ? -11.453 2.990 20.951 1.00 93.69 75 TYR A N 1
ATOM 617 C CA . TYR A 1 75 ? -10.206 3.172 20.204 1.00 93.69 75 TYR A CA 1
ATOM 618 C C . TYR A 1 75 ? -9.068 2.324 20.782 1.00 93.69 75 TYR A C 1
ATOM 620 O O . TYR A 1 75 ? -8.332 1.706 20.016 1.00 93.69 75 TYR A O 1
ATOM 628 N N . LEU A 1 76 ? -8.943 2.239 22.113 1.00 93.25 76 LEU A N 1
ATOM 629 C CA . LEU A 1 76 ? -7.920 1.405 22.760 1.00 93.25 76 LEU A CA 1
ATOM 630 C C . LEU A 1 76 ? -8.107 -0.086 22.462 1.00 93.25 76 LEU A C 1
ATOM 632 O O . LEU A 1 76 ? -7.129 -0.781 22.190 1.00 93.25 76 LEU A O 1
ATOM 636 N N . ILE A 1 77 ? -9.348 -0.573 22.477 1.00 92.69 77 ILE A N 1
ATOM 637 C CA . ILE A 1 77 ? -9.653 -1.977 22.176 1.00 92.69 77 ILE A CA 1
ATOM 638 C C . ILE A 1 77 ? -9.325 -2.294 20.716 1.00 92.69 77 ILE A C 1
ATOM 640 O O . ILE A 1 77 ? -8.622 -3.269 20.444 1.00 92.69 77 ILE A O 1
ATOM 644 N N . VAL A 1 78 ? -9.780 -1.462 19.774 1.00 94.12 78 VAL A N 1
ATOM 645 C CA . VAL A 1 78 ? -9.496 -1.660 18.344 1.00 94.12 78 VAL A CA 1
ATOM 646 C C . VAL A 1 78 ? -7.991 -1.586 18.076 1.00 94.12 78 VAL A C 1
ATOM 648 O O . VAL A 1 78 ? -7.459 -2.443 17.370 1.00 94.12 78 VAL A O 1
ATOM 651 N N . ALA A 1 79 ? -7.279 -0.640 18.699 1.00 93.69 79 ALA A N 1
ATOM 652 C CA . ALA A 1 79 ? -5.824 -0.550 18.618 1.00 93.69 79 ALA A CA 1
ATOM 653 C C . ALA A 1 79 ? -5.147 -1.831 19.135 1.00 93.69 79 ALA A C 1
ATOM 655 O O . ALA A 1 79 ? -4.324 -2.410 18.428 1.00 93.69 79 ALA A O 1
ATOM 656 N N . GLY A 1 80 ? -5.540 -2.330 20.310 1.00 94.44 80 GLY A N 1
ATOM 657 C CA . GLY A 1 80 ? -4.996 -3.563 20.885 1.00 94.44 80 GLY A CA 1
ATOM 658 C C . GLY A 1 80 ? -5.219 -4.792 19.999 1.00 94.44 80 GLY A C 1
ATOM 659 O O . GLY A 1 80 ? -4.280 -5.545 19.740 1.00 94.44 80 GLY A O 1
ATOM 660 N N . ILE A 1 81 ? -6.432 -4.965 19.466 1.00 93.75 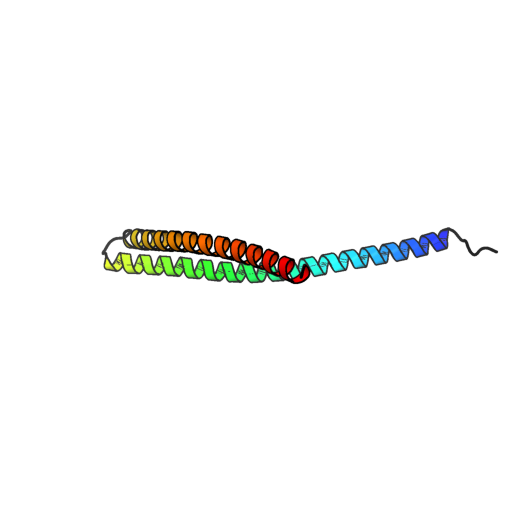81 ILE A N 1
ATOM 661 C CA . ILE A 1 81 ? -6.752 -6.065 18.541 1.00 93.75 81 ILE A CA 1
ATOM 662 C C . ILE A 1 81 ? -5.927 -5.938 17.256 1.00 93.75 81 ILE A C 1
ATOM 664 O O . ILE A 1 81 ? -5.311 -6.911 16.823 1.00 93.75 81 ILE A O 1
ATOM 668 N N . SER A 1 82 ? -5.859 -4.743 16.664 1.00 91.50 82 SER A N 1
ATOM 669 C CA . SER A 1 82 ? -5.088 -4.515 15.436 1.00 91.50 82 SER A CA 1
ATOM 670 C C . SER A 1 82 ? -3.585 -4.768 15.623 1.00 91.50 82 SER A C 1
ATOM 672 O O . SER A 1 82 ? -2.941 -5.321 14.728 1.00 91.50 82 SER A O 1
ATOM 674 N N . ALA A 1 83 ? -3.031 -4.457 16.800 1.00 93.38 83 ALA A N 1
ATOM 675 C CA . ALA A 1 83 ? -1.643 -4.740 17.149 1.00 93.38 83 ALA A CA 1
ATOM 676 C C . ALA A 1 83 ? -1.384 -6.248 17.278 1.00 93.38 83 ALA A C 1
ATOM 678 O O . ALA A 1 83 ? -0.388 -6.745 16.753 1.00 93.38 83 ALA A O 1
ATOM 679 N N . LEU A 1 84 ? -2.299 -6.991 17.911 1.00 94.94 84 LEU A N 1
ATOM 680 C CA . LEU A 1 84 ? -2.212 -8.451 18.010 1.00 94.94 84 LEU A CA 1
ATOM 681 C C . LEU A 1 84 ? -2.281 -9.119 16.633 1.00 94.94 84 LEU A C 1
ATOM 683 O O . LEU A 1 84 ? -1.436 -9.956 16.318 1.00 94.94 84 LEU A O 1
ATOM 687 N N . VAL A 1 85 ? -3.234 -8.715 15.789 1.00 92.94 85 VAL A N 1
ATOM 688 C CA . VAL A 1 85 ? -3.347 -9.213 14.408 1.00 92.94 85 VAL A CA 1
ATOM 689 C C . VAL A 1 85 ? -2.075 -8.905 13.615 1.00 92.94 85 VAL A C 1
ATOM 691 O O . VAL A 1 85 ? -1.534 -9.793 12.958 1.00 92.94 85 VAL A O 1
ATOM 694 N N . SER A 1 86 ? -1.545 -7.683 13.728 1.00 90.88 86 SER A N 1
ATOM 695 C CA . SER A 1 86 ? -0.293 -7.294 13.066 1.00 90.88 86 SER A CA 1
ATOM 696 C C . SER A 1 86 ? 0.886 -8.155 13.525 1.00 90.88 86 SER A C 1
ATOM 698 O O . SER A 1 86 ? 1.668 -8.619 12.697 1.00 90.88 86 SER A O 1
ATOM 700 N N . LEU A 1 87 ? 0.994 -8.440 14.827 1.00 93.06 87 LEU A N 1
ATOM 701 C CA . LEU A 1 87 ? 2.045 -9.299 15.375 1.00 93.06 87 LEU A CA 1
ATOM 702 C C . LEU A 1 87 ? 1.970 -10.726 14.802 1.00 93.06 87 LEU A C 1
ATOM 704 O O . LEU A 1 87 ? 2.997 -11.301 14.437 1.00 93.06 87 LEU A O 1
ATOM 708 N N . ILE A 1 88 ? 0.762 -11.290 14.698 1.00 92.50 88 ILE A N 1
ATOM 709 C CA . ILE A 1 88 ? 0.525 -12.636 14.152 1.00 92.50 88 ILE A CA 1
ATOM 710 C C . ILE A 1 88 ? 0.862 -12.689 12.656 1.00 92.50 88 ILE A C 1
ATOM 712 O O . ILE A 1 88 ? 1.507 -13.639 12.203 1.00 92.50 88 ILE A O 1
ATOM 716 N N . LEU A 1 89 ? 0.470 -11.666 11.891 1.00 91.12 89 LEU A N 1
ATOM 717 C CA . LEU A 1 89 ? 0.780 -11.567 10.463 1.00 9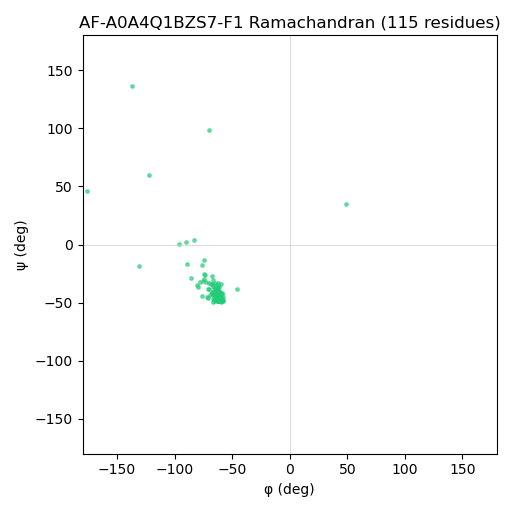1.12 89 LEU A CA 1
ATOM 718 C C . LEU A 1 89 ? 2.289 -11.486 10.218 1.00 91.12 89 LEU A C 1
ATOM 720 O O . LEU A 1 89 ? 2.811 -12.248 9.408 1.00 91.12 89 LEU A O 1
ATOM 724 N N . ILE A 1 90 ? 3.008 -10.642 10.966 1.00 90.62 90 ILE A N 1
ATOM 725 C CA . ILE A 1 90 ? 4.471 -10.526 10.858 1.00 90.62 90 ILE A CA 1
ATOM 726 C C . ILE A 1 90 ? 5.148 -11.875 11.143 1.00 90.62 90 ILE A C 1
ATOM 728 O O . ILE A 1 90 ? 6.065 -12.275 10.426 1.00 90.62 90 ILE A O 1
ATOM 732 N N . GLN A 1 91 ? 4.683 -12.611 12.157 1.00 90.19 91 GLN A N 1
ATOM 733 C CA . GLN A 1 91 ? 5.220 -13.940 12.460 1.00 90.19 91 GLN A CA 1
ATOM 734 C C . GLN A 1 91 ? 4.905 -14.979 11.375 1.00 90.19 91 GLN A C 1
ATOM 736 O O . GLN A 1 91 ? 5.730 -15.856 11.126 1.00 90.19 91 GLN A O 1
ATOM 741 N N . SER A 1 92 ? 3.742 -14.889 10.727 1.00 85.19 92 SER A N 1
ATOM 742 C CA . SER A 1 92 ? 3.335 -15.818 9.664 1.00 85.19 92 SER A CA 1
ATOM 743 C C . SER A 1 92 ? 4.136 -15.588 8.382 1.00 85.19 92 SER A C 1
ATOM 745 O O . SER A 1 92 ? 4.711 -16.534 7.850 1.00 85.19 92 SER A O 1
ATOM 747 N N . LEU A 1 93 ? 4.302 -14.327 7.971 1.00 80.88 93 LEU A N 1
ATOM 748 C CA . LEU A 1 93 ? 5.121 -13.953 6.811 1.00 80.88 93 LEU A CA 1
ATOM 749 C C . LEU A 1 93 ? 6.599 -14.326 7.001 1.00 80.88 93 LEU A C 1
ATOM 751 O O . LEU A 1 93 ? 7.277 -14.707 6.050 1.00 80.88 93 LEU A O 1
ATOM 755 N N . LYS A 1 94 ? 7.109 -14.276 8.243 1.00 74.81 94 LYS A N 1
ATOM 756 C CA . LYS A 1 94 ? 8.469 -14.741 8.553 1.00 74.81 94 LYS A CA 1
ATOM 757 C C . LYS A 1 94 ? 8.628 -16.253 8.342 1.00 74.81 94 LYS A C 1
ATOM 759 O O . LYS A 1 94 ? 9.706 -16.691 7.964 1.00 74.81 94 LYS A O 1
ATOM 764 N N . LYS A 1 95 ? 7.584 -17.051 8.589 1.00 61.22 95 LYS A N 1
ATOM 765 C CA . LYS A 1 95 ? 7.620 -18.509 8.379 1.00 61.22 95 LYS A CA 1
ATOM 766 C C . LYS A 1 95 ? 7.533 -18.891 6.901 1.00 61.22 95 LYS A C 1
ATOM 768 O O . LYS A 1 95 ? 8.106 -19.902 6.522 1.00 61.22 95 LYS A O 1
ATOM 773 N N . GLU A 1 96 ? 6.839 -18.093 6.096 1.00 59.53 96 GLU A N 1
ATOM 774 C CA . GLU A 1 96 ? 6.667 -18.330 4.658 1.00 59.53 96 GLU A CA 1
ATOM 775 C C . GLU A 1 96 ? 7.971 -18.089 3.886 1.00 59.53 96 GLU A C 1
ATOM 777 O O . GLU A 1 96 ? 8.421 -18.980 3.174 1.00 59.53 96 GLU A O 1
ATOM 782 N N . LYS A 1 97 ? 8.681 -16.983 4.165 1.00 54.75 97 LYS A N 1
ATOM 783 C CA . LYS A 1 97 ? 10.003 -16.717 3.564 1.00 54.75 97 LYS A CA 1
ATOM 784 C C . LYS A 1 97 ? 11.058 -17.786 3.878 1.00 54.75 97 LYS A C 1
ATOM 786 O O . LYS A 1 97 ? 11.903 -18.067 3.043 1.00 5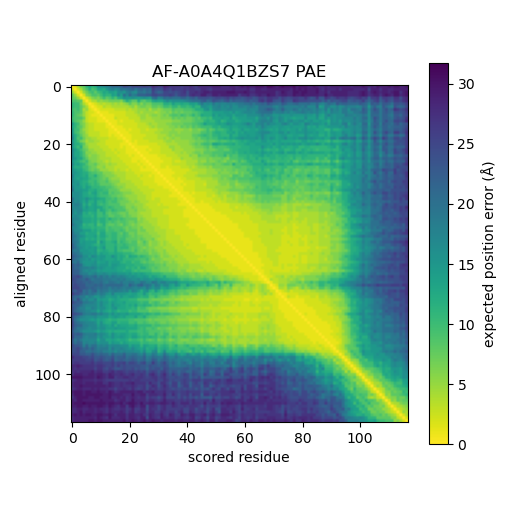4.75 97 LYS A O 1
ATOM 791 N N . ILE A 1 98 ? 11.005 -18.388 5.072 1.00 57.09 98 ILE A N 1
ATOM 792 C CA . ILE A 1 98 ? 11.936 -19.459 5.475 1.00 57.09 98 ILE A CA 1
ATOM 793 C C . ILE A 1 98 ? 11.595 -20.789 4.780 1.00 57.09 98 ILE A C 1
ATOM 795 O O . ILE A 1 98 ? 12.477 -21.623 4.612 1.00 57.09 98 ILE A O 1
ATOM 799 N N . LYS A 1 99 ? 10.337 -21.006 4.373 1.00 54.28 99 LYS A N 1
ATOM 800 C CA . LYS A 1 99 ? 9.940 -22.198 3.610 1.00 54.28 99 LYS A CA 1
ATOM 801 C C . LYS A 1 99 ? 10.357 -22.110 2.146 1.00 54.28 99 LYS A C 1
ATOM 803 O O . LYS A 1 99 ? 10.915 -23.073 1.642 1.00 54.28 99 LYS A O 1
ATOM 808 N N . GLU A 1 100 ? 10.159 -20.960 1.505 1.00 55.72 100 GLU A N 1
ATOM 809 C CA . GLU A 1 100 ? 10.550 -20.763 0.100 1.00 55.72 100 GLU A CA 1
ATOM 810 C C . GLU A 1 100 ? 12.065 -20.932 -0.105 1.00 55.72 100 GLU A C 1
ATOM 812 O O . GLU A 1 100 ? 12.489 -21.633 -1.020 1.00 55.72 100 GLU A O 1
ATOM 817 N N . GLU A 1 101 ? 12.884 -20.395 0.807 1.00 54.59 101 GLU A N 1
ATOM 818 C CA . GLU A 1 101 ? 14.348 -20.532 0.750 1.00 54.59 101 GLU A CA 1
ATOM 819 C C . GLU A 1 101 ? 14.819 -21.982 0.998 1.00 54.59 101 GLU A C 1
ATOM 821 O O . GLU A 1 101 ? 15.859 -22.398 0.496 1.00 54.59 101 GLU A O 1
ATOM 826 N N . HIS A 1 102 ? 14.048 -22.784 1.740 1.00 51.41 102 HIS A N 1
ATOM 827 C CA . HIS A 1 102 ? 14.388 -24.182 2.023 1.00 51.41 102 HIS A CA 1
ATOM 828 C C . HIS A 1 102 ? 13.924 -25.143 0.913 1.00 51.41 102 HIS A C 1
ATOM 830 O O . HIS A 1 102 ? 14.561 -26.176 0.702 1.00 51.41 102 HIS A O 1
ATOM 836 N N . ASP A 1 103 ? 12.850 -24.802 0.194 1.00 55.25 103 ASP A N 1
ATOM 837 C CA . ASP A 1 103 ? 12.315 -25.597 -0.916 1.00 55.25 103 ASP A CA 1
ATOM 838 C C . ASP A 1 103 ? 13.109 -25.368 -2.225 1.00 55.25 103 ASP A C 1
ATOM 840 O O . ASP A 1 103 ? 13.346 -26.326 -2.965 1.00 55.25 103 ASP A O 1
ATOM 844 N N . GLU A 1 104 ? 13.619 -24.152 -2.486 1.00 57.09 104 GLU A N 1
ATOM 845 C CA . GLU A 1 104 ? 14.505 -23.880 -3.640 1.00 57.09 104 GLU A CA 1
ATOM 846 C C . GLU A 1 104 ? 15.874 -24.570 -3.512 1.00 57.09 104 GLU A C 1
ATOM 848 O O . GLU A 1 104 ? 16.386 -25.140 -4.478 1.00 57.09 104 GLU A O 1
ATOM 853 N N . VAL A 1 105 ? 16.455 -24.577 -2.308 1.00 59.75 105 VAL A N 1
ATOM 854 C CA . VAL A 1 105 ? 17.769 -25.189 -2.058 1.00 59.75 105 VAL A CA 1
ATOM 855 C C . VAL A 1 105 ? 17.695 -26.720 -2.143 1.00 59.75 105 VAL A C 1
ATOM 857 O O . VAL A 1 105 ? 18.584 -27.345 -2.714 1.00 59.75 105 VAL A O 1
ATOM 860 N N . GLN A 1 106 ? 16.613 -27.346 -1.663 1.00 58.19 106 GLN A N 1
ATOM 861 C CA . GLN A 1 106 ? 16.434 -28.805 -1.718 1.00 58.19 106 GLN A CA 1
ATOM 862 C C . GLN A 1 106 ? 16.234 -29.326 -3.157 1.00 58.19 106 GLN A C 1
ATOM 864 O O . GLN A 1 106 ? 16.702 -30.419 -3.486 1.00 58.19 106 GLN A O 1
ATOM 869 N N . HIS A 1 107 ? 15.570 -28.553 -4.027 1.00 56.97 107 HIS A N 1
ATOM 870 C CA . HIS A 1 107 ? 15.324 -28.960 -5.414 1.00 56.97 107 HIS A CA 1
ATOM 871 C C . HIS A 1 107 ? 16.598 -28.910 -6.274 1.00 56.97 107 HIS A C 1
ATOM 873 O O . HIS A 1 107 ? 16.784 -29.786 -7.115 1.00 56.97 107 HIS A O 1
ATOM 879 N N . SER A 1 108 ? 17.515 -27.972 -5.993 1.00 58.44 108 SER A N 1
ATOM 880 C CA . SER A 1 108 ? 18.812 -27.864 -6.679 1.00 58.44 108 SER A CA 1
ATOM 881 C C . SER A 1 108 ? 19.722 -29.080 -6.457 1.00 58.44 108 SER A C 1
ATOM 883 O O . SER A 1 108 ? 20.411 -29.492 -7.386 1.00 58.44 108 SER A O 1
ATOM 885 N N . TYR A 1 109 ? 19.724 -29.677 -5.257 1.00 58.12 109 TYR A N 1
ATOM 886 C CA . TYR A 1 109 ? 20.586 -30.831 -4.952 1.00 58.12 109 TYR A CA 1
ATOM 887 C C . TYR A 1 109 ? 20.055 -32.152 -5.525 1.00 58.12 109 TYR A C 1
ATOM 889 O O . TYR A 1 109 ? 20.841 -32.996 -5.940 1.00 58.12 109 TYR A O 1
ATOM 897 N N . THR A 1 110 ? 18.729 -32.321 -5.609 1.00 59.06 110 THR A N 1
ATOM 898 C CA . THR A 1 110 ? 18.125 -33.525 -6.220 1.00 59.06 110 THR A CA 1
ATOM 899 C C . THR A 1 110 ? 18.341 -33.560 -7.737 1.00 59.06 110 THR A C 1
ATOM 901 O O . THR A 1 110 ? 18.536 -34.631 -8.301 1.00 59.06 110 THR A O 1
ATOM 904 N N . SER A 1 111 ? 18.362 -32.401 -8.406 1.00 59.88 111 SER A N 1
ATOM 905 C CA . SER A 1 111 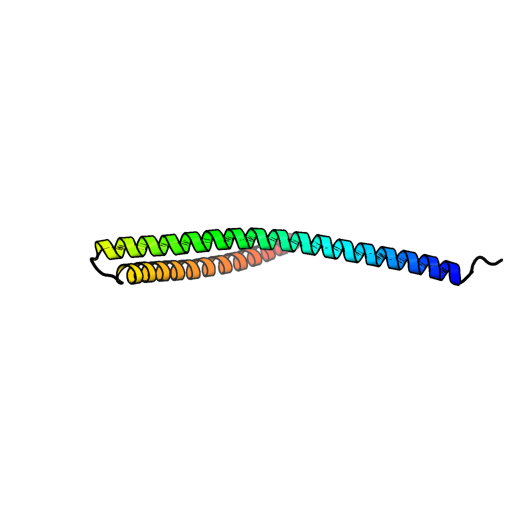? 18.626 -32.325 -9.849 1.00 59.88 111 SER A CA 1
ATOM 906 C C . SER A 1 111 ? 20.089 -32.555 -10.239 1.00 59.88 111 SER A C 1
ATOM 908 O O . SER A 1 111 ? 20.339 -32.979 -11.362 1.00 59.88 111 SER A O 1
ATOM 910 N N . GLU A 1 112 ? 21.055 -32.283 -9.354 1.00 58.72 112 GLU A N 1
ATOM 911 C CA . GLU A 1 112 ? 22.474 -32.554 -9.637 1.00 58.72 112 GLU A CA 1
ATOM 912 C C . GLU A 1 112 ? 22.835 -34.038 -9.429 1.00 58.72 112 GLU A C 1
ATOM 914 O O . GLU A 1 112 ? 23.567 -34.590 -10.246 1.00 58.72 112 GLU A O 1
ATOM 919 N N . GLU A 1 113 ? 22.259 -34.721 -8.428 1.00 56.34 113 GLU A N 1
ATOM 920 C CA . GLU A 1 113 ? 22.489 -36.163 -8.203 1.00 56.34 113 GLU A CA 1
ATOM 921 C C . GLU A 1 113 ? 21.915 -37.062 -9.319 1.00 56.34 113 GLU A C 1
ATOM 923 O O . GLU A 1 113 ? 22.485 -38.115 -9.603 1.00 56.34 113 GLU A O 1
ATOM 928 N N . GLU A 1 114 ? 20.826 -36.667 -9.992 1.00 57.62 114 GLU A N 1
ATOM 929 C CA . GLU A 1 114 ? 20.256 -37.441 -11.114 1.00 57.62 114 GLU A CA 1
ATOM 930 C C . GLU A 1 114 ? 21.049 -37.311 -12.428 1.00 57.62 114 GLU A C 1
ATOM 932 O O . GLU A 1 114 ? 20.884 -38.141 -13.320 1.00 57.62 114 GLU A O 1
ATOM 937 N N . ILE A 1 115 ? 21.906 -36.293 -12.570 1.00 58.12 115 ILE A N 1
ATOM 938 C CA . ILE A 1 115 ? 22.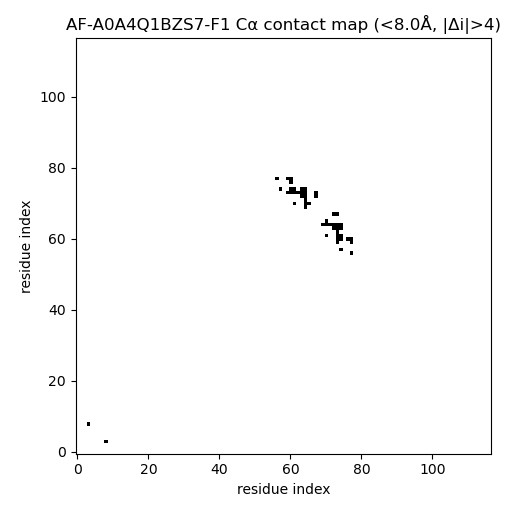714 -36.067 -13.784 1.00 58.12 115 ILE A CA 1
ATOM 939 C C . ILE A 1 115 ? 24.067 -36.804 -13.708 1.00 58.12 115 ILE A C 1
ATOM 941 O O . ILE A 1 115 ? 24.715 -37.012 -14.735 1.00 58.12 115 ILE A O 1
ATOM 945 N N . GLU A 1 116 ? 24.490 -37.231 -12.514 1.00 56.47 116 GLU A N 1
ATOM 946 C CA . GLU A 1 116 ? 25.783 -37.895 -12.277 1.00 56.47 116 GLU A CA 1
ATOM 947 C C . GLU A 1 116 ? 25.714 -39.444 -12.270 1.00 56.47 116 GLU A C 1
ATOM 949 O O . GLU A 1 116 ? 26.747 -40.101 -12.108 1.00 56.47 116 GLU A O 1
ATOM 954 N N . LEU A 1 117 ? 24.526 -40.034 -12.487 1.00 49.16 117 LEU A N 1
ATOM 955 C CA . LEU A 1 117 ? 24.271 -41.486 -12.615 1.00 49.16 117 LEU A CA 1
ATOM 956 C C . LEU A 1 117 ? 24.036 -41.921 -14.070 1.00 49.16 117 LEU A C 1
ATOM 958 O O . LEU A 1 117 ? 24.528 -43.019 -14.428 1.00 49.16 117 LEU A O 1
#